Protein AF-A0A9E6ARG4-F1 (afdb_monomer_lite)

Sequence (65 aa):
MASKNKKRKQRRPKRTFTPEFRADVATLCQSGDESIAKVSEQLDLTESAVRGWVAKADCLRAFAL

Secondary structure (DSSP, 8-state):
-------PPPPPPPP---HHHHHHHHHHHHHTSS-HHHHHHHTT--HHHHHHHHHHHHHHHHTT-

Structure (mmCIF, N/CA/C/O backbone):
data_AF-A0A9E6ARG4-F1
#
_entry.id   AF-A0A9E6ARG4-F1
#
loop_
_atom_site.group_PDB
_atom_site.id
_atom_site.type_symbol
_atom_site.label_atom_id
_atom_site.label_alt_id
_atom_site.label_comp_id
_atom_site.label_asym_id
_atom_site.label_entity_id
_atom_site.label_seq_id
_atom_site.pdbx_PDB_ins_code
_atom_site.Cartn_x
_atom_site.Cartn_y
_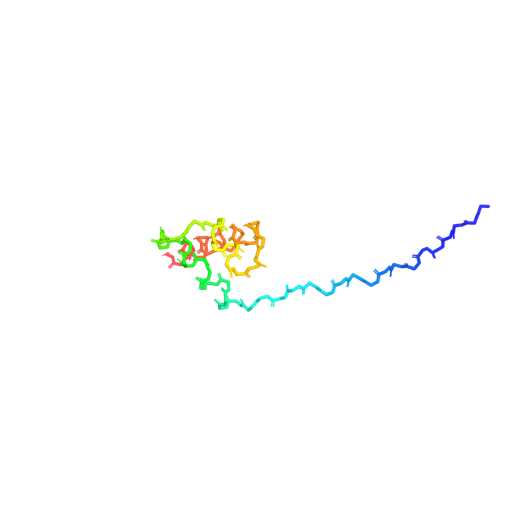atom_site.Cartn_z
_atom_site.occupancy
_atom_site.B_iso_or_equiv
_atom_site.auth_seq_id
_atom_site.auth_comp_id
_atom_site.auth_asym_id
_atom_site.auth_atom_id
_atom_site.pdbx_PDB_model_num
ATOM 1 N N . MET A 1 1 ? 11.415 6.988 48.189 1.00 43.81 1 MET A N 1
ATOM 2 C CA . MET A 1 1 ? 11.409 6.756 46.726 1.00 43.81 1 MET A CA 1
ATOM 3 C C . MET A 1 1 ? 9.961 6.641 46.263 1.00 43.81 1 MET A C 1
ATOM 5 O O . MET A 1 1 ? 9.322 5.654 46.586 1.00 43.81 1 MET A O 1
ATOM 9 N N . ALA A 1 2 ? 9.406 7.655 45.594 1.00 52.28 2 ALA A N 1
ATOM 10 C CA . ALA A 1 2 ? 8.020 7.624 45.117 1.00 52.28 2 ALA A CA 1
ATOM 11 C C . ALA A 1 2 ? 8.009 7.494 43.589 1.00 52.28 2 ALA A C 1
ATOM 13 O O . ALA A 1 2 ? 8.284 8.457 42.872 1.00 52.28 2 ALA A O 1
ATOM 14 N N . SER A 1 3 ? 7.728 6.289 43.089 1.00 49.84 3 SER A N 1
ATOM 15 C CA . SER A 1 3 ? 7.545 6.055 41.657 1.00 49.84 3 SER A CA 1
ATOM 16 C C . SER A 1 3 ? 6.200 6.643 41.223 1.00 49.84 3 SER A C 1
ATOM 18 O O . SER A 1 3 ? 5.135 6.119 41.548 1.00 49.84 3 SER A O 1
ATOM 20 N N . LYS A 1 4 ? 6.238 7.784 40.526 1.00 61.19 4 LYS A N 1
ATOM 21 C CA . LYS A 1 4 ? 5.059 8.417 39.920 1.00 61.19 4 LYS A CA 1
ATOM 22 C C . LYS A 1 4 ? 4.539 7.530 38.788 1.00 61.19 4 LYS A C 1
ATOM 24 O O . LYS A 1 4 ? 5.151 7.450 37.724 1.00 61.19 4 LYS A O 1
ATOM 29 N N . ASN A 1 5 ? 3.378 6.913 38.992 1.00 68.06 5 ASN A N 1
ATOM 30 C CA . ASN A 1 5 ? 2.683 6.147 37.964 1.00 68.06 5 ASN A CA 1
ATOM 31 C C . ASN A 1 5 ? 2.164 7.093 36.858 1.00 68.06 5 ASN A C 1
ATOM 33 O O . ASN A 1 5 ? 1.134 7.752 37.013 1.00 68.06 5 ASN A O 1
ATOM 37 N N . LYS A 1 6 ? 2.895 7.215 35.740 1.00 68.81 6 LYS A N 1
ATOM 38 C CA . LYS A 1 6 ? 2.460 7.995 34.569 1.00 68.81 6 LYS A CA 1
ATOM 39 C C . LYS A 1 6 ? 1.285 7.281 33.892 1.00 68.81 6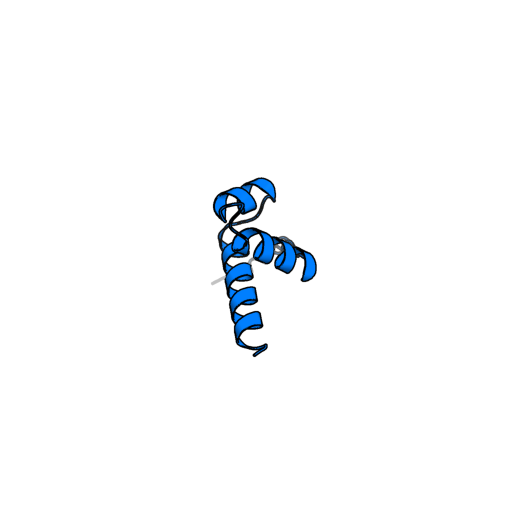 LYS A C 1
ATOM 41 O O . LYS A 1 6 ? 1.474 6.240 33.264 1.00 68.81 6 LYS A O 1
ATOM 46 N N . LYS A 1 7 ? 0.086 7.875 33.947 1.00 66.00 7 LYS A N 1
ATOM 47 C CA . LYS A 1 7 ? -1.050 7.476 33.097 1.00 66.00 7 LYS A CA 1
ATOM 48 C C . LYS A 1 7 ? -0.602 7.502 31.629 1.00 66.00 7 LYS A C 1
ATOM 50 O O . LYS A 1 7 ? -0.234 8.557 31.110 1.00 66.00 7 LYS A O 1
ATOM 55 N N . ARG A 1 8 ? -0.590 6.343 30.963 1.00 72.94 8 ARG A N 1
ATOM 56 C CA . ARG A 1 8 ? -0.248 6.242 29.537 1.00 72.94 8 ARG A CA 1
ATOM 57 C C . ARG A 1 8 ? -1.326 6.975 28.738 1.00 72.94 8 ARG A C 1
ATOM 59 O O . ARG A 1 8 ? -2.487 6.577 28.773 1.00 72.94 8 ARG A O 1
ATOM 66 N N . LYS A 1 9 ? -0.953 8.055 28.041 1.00 76.50 9 LYS A N 1
ATOM 67 C CA . LYS A 1 9 ? -1.832 8.722 27.067 1.00 76.50 9 LYS A CA 1
ATOM 68 C C . LYS A 1 9 ? -2.337 7.656 26.089 1.00 76.50 9 LYS A C 1
ATOM 70 O O . LYS A 1 9 ? -1.518 6.954 25.494 1.00 76.50 9 LYS A O 1
ATOM 75 N N . GLN A 1 10 ? -3.657 7.530 25.954 1.00 78.69 10 GLN A N 1
ATOM 76 C CA . GLN A 1 10 ? -4.296 6.702 24.928 1.00 78.69 10 GLN A CA 1
ATOM 77 C C . GLN A 1 10 ? -3.630 7.007 23.576 1.00 78.69 10 GLN A C 1
ATOM 79 O O . GLN A 1 10 ? -3.572 8.168 23.158 1.00 78.69 10 GLN A O 1
ATOM 84 N N . ARG A 1 11 ? -3.033 5.989 22.934 1.00 79.88 11 ARG A N 1
ATOM 85 C CA . ARG A 1 11 ? -2.412 6.155 21.610 1.00 79.88 11 ARG A CA 1
ATOM 86 C C . ARG A 1 11 ? -3.524 6.526 20.638 1.00 79.88 11 ARG A C 1
ATOM 88 O O . ARG A 1 11 ? -4.564 5.876 20.635 1.00 79.88 11 ARG A O 1
ATOM 95 N N . ARG A 1 12 ? -3.294 7.555 19.818 1.00 80.12 12 ARG A N 1
ATOM 96 C CA . ARG A 1 12 ? -4.229 7.920 18.747 1.00 80.12 12 ARG A CA 1
ATOM 97 C C . ARG A 1 12 ? -4.538 6.663 17.918 1.00 80.12 12 ARG A C 1
ATOM 99 O O . ARG A 1 12 ? -3.581 5.951 17.585 1.00 80.12 12 ARG A O 1
ATOM 106 N N . PRO A 1 13 ? -5.817 6.378 17.612 1.00 76.88 13 PRO A N 1
ATOM 107 C CA . PRO A 1 13 ? -6.177 5.272 16.738 1.00 76.88 13 PRO A CA 1
ATOM 108 C C . PRO A 1 13 ? -5.350 5.342 15.457 1.00 76.88 13 PRO A C 1
ATOM 110 O O . PRO A 1 13 ? -5.209 6.409 14.855 1.00 76.88 13 PRO A O 1
ATOM 113 N N . LYS A 1 14 ? -4.735 4.222 15.075 1.00 77.06 14 LYS A N 1
ATOM 114 C CA . LYS A 1 14 ? -4.044 4.156 13.787 1.00 77.06 14 LYS A CA 1
ATOM 115 C C . LYS A 1 14 ? -5.099 4.243 12.687 1.00 77.06 14 LYS A C 1
ATOM 117 O O . LYS A 1 14 ? -6.151 3.623 12.811 1.00 77.06 14 LYS A O 1
ATOM 122 N N . ARG A 1 15 ? -4.798 4.965 11.607 1.00 80.81 15 ARG A N 1
ATOM 123 C CA . ARG A 1 15 ? -5.592 4.886 10.375 1.00 80.81 15 ARG A CA 1
ATOM 124 C C . ARG A 1 15 ? -5.559 3.439 9.873 1.00 80.81 15 ARG A C 1
ATOM 126 O O . ARG A 1 15 ? -4.485 2.836 9.811 1.00 80.81 15 ARG A O 1
ATOM 133 N N . THR A 1 16 ? -6.720 2.880 9.559 1.00 85.50 16 THR A N 1
ATOM 134 C CA . THR A 1 16 ? -6.865 1.533 9.000 1.00 85.50 16 THR A CA 1
ATOM 135 C C . THR A 1 16 ? -7.317 1.644 7.556 1.00 85.50 16 THR A C 1
ATOM 137 O O . THR A 1 16 ? -8.384 2.183 7.290 1.00 85.50 16 THR A O 1
ATOM 140 N N . PHE A 1 17 ? -6.515 1.114 6.640 1.00 90.44 17 PHE A N 1
ATOM 141 C CA . PHE A 1 17 ? -6.893 0.966 5.234 1.00 90.44 17 PHE A CA 1
ATOM 142 C C . PHE A 1 17 ? -7.427 -0.438 4.990 1.00 90.44 17 PHE A C 1
ATOM 144 O O . PHE A 1 17 ? -6.890 -1.387 5.581 1.00 90.44 17 PHE A O 1
ATOM 151 N N . THR A 1 18 ? -8.438 -0.571 4.134 1.00 94.12 18 THR A N 1
ATOM 152 C CA . THR A 1 18 ? -8.973 -1.883 3.759 1.00 94.12 18 THR A CA 1
ATOM 153 C C . THR A 1 18 ? -7.944 -2.665 2.928 1.00 94.12 18 THR A C 1
ATOM 155 O O . THR A 1 18 ? -7.023 -2.058 2.368 1.00 94.12 18 THR A O 1
ATOM 158 N N . PRO A 1 19 ? -8.013 -4.005 2.894 1.00 91.25 19 PRO A N 1
ATOM 159 C CA . PRO A 1 19 ? -7.124 -4.816 2.064 1.00 91.25 19 PRO A CA 1
ATOM 160 C C . PRO A 1 19 ? -7.195 -4.448 0.578 1.00 91.25 19 PRO A C 1
ATOM 162 O O . PRO A 1 19 ? -6.153 -4.379 -0.068 1.00 91.25 19 PRO A O 1
ATOM 165 N N . GLU A 1 20 ? -8.394 -4.150 0.076 1.00 91.75 20 GLU A N 1
ATOM 166 C CA . GLU A 1 20 ? -8.658 -3.792 -1.322 1.00 91.75 20 GLU A CA 1
ATOM 167 C C . GLU A 1 20 ? -7.958 -2.478 -1.667 1.00 91.75 20 GLU A C 1
ATOM 169 O O . GLU A 1 20 ? -7.154 -2.438 -2.589 1.00 91.75 20 GLU A O 1
ATOM 174 N N . PHE A 1 21 ? -8.118 -1.448 -0.827 1.00 94.31 21 PHE A N 1
ATOM 175 C CA . PHE A 1 21 ? -7.442 -0.165 -1.026 1.00 94.31 21 PHE A CA 1
ATOM 176 C C . PHE A 1 21 ? -5.916 -0.313 -1.093 1.00 94.31 21 PHE A C 1
ATOM 178 O O . PHE A 1 21 ? -5.249 0.310 -1.912 1.00 94.31 21 PHE A O 1
ATOM 185 N N . ARG A 1 22 ? -5.328 -1.157 -0.236 1.00 94.38 22 ARG A N 1
ATOM 186 C CA . ARG A 1 22 ? -3.875 -1.401 -0.259 1.00 94.38 22 ARG A CA 1
ATOM 187 C C . ARG A 1 22 ? -3.439 -2.134 -1.528 1.00 94.38 22 ARG A C 1
ATOM 189 O O . ARG A 1 22 ? -2.335 -1.878 -2.003 1.00 94.38 22 ARG A O 1
ATOM 196 N N . ALA A 1 23 ? -4.268 -3.047 -2.035 1.00 92.38 23 ALA A N 1
ATOM 197 C CA . ALA A 1 23 ? -4.006 -3.787 -3.265 1.00 92.38 23 ALA A CA 1
ATOM 198 C C . ALA A 1 23 ? -4.095 -2.877 -4.498 1.00 92.38 23 ALA A C 1
ATOM 200 O O . ALA A 1 23 ? -3.216 -2.946 -5.356 1.00 92.38 23 ALA A O 1
ATOM 201 N N . ASP A 1 24 ? -5.076 -1.974 -4.540 1.00 93.56 24 ASP A N 1
ATOM 202 C CA . ASP A 1 24 ? -5.225 -0.983 -5.611 1.00 93.56 24 ASP A CA 1
ATOM 203 C C . ASP A 1 24 ? -4.008 -0.053 -5.665 1.00 93.56 24 ASP A C 1
ATOM 205 O O . ASP A 1 24 ? -3.393 0.112 -6.718 1.00 93.56 24 ASP A O 1
ATOM 209 N N . VAL A 1 25 ? -3.577 0.470 -4.510 1.00 94.88 25 VAL A N 1
ATOM 210 C CA . VAL A 1 25 ? -2.372 1.312 -4.407 1.00 94.88 25 VAL A CA 1
ATOM 211 C C . VAL A 1 25 ? -1.114 0.550 -4.834 1.00 94.88 25 VAL A C 1
ATOM 213 O O . VAL A 1 25 ? -0.283 1.084 -5.566 1.00 94.88 25 VAL A O 1
ATOM 216 N N . ALA A 1 26 ? -0.957 -0.703 -4.397 1.00 94.12 26 ALA A N 1
ATOM 217 C CA . ALA A 1 26 ? 0.189 -1.519 -4.791 1.00 94.12 26 ALA A CA 1
ATOM 218 C C . ALA A 1 26 ? 0.204 -1.803 -6.302 1.00 94.12 26 ALA A C 1
ATOM 220 O O . ALA A 1 26 ? 1.275 -1.789 -6.907 1.00 94.12 26 ALA A O 1
ATOM 221 N N . THR A 1 27 ? -0.965 -2.024 -6.904 1.00 92.69 27 THR A N 1
ATOM 222 C CA . THR A 1 27 ? -1.116 -2.249 -8.347 1.00 92.69 27 THR A CA 1
ATOM 223 C C . THR A 1 27 ? -0.765 -0.988 -9.128 1.00 92.69 27 THR A C 1
ATOM 225 O O . THR A 1 27 ? 0.045 -1.063 -10.046 1.00 92.69 27 THR A O 1
ATOM 228 N N . LEU A 1 28 ? -1.269 0.176 -8.705 1.00 92.94 28 LEU A N 1
ATOM 229 C CA . LEU A 1 28 ? -0.952 1.471 -9.314 1.00 92.94 28 LEU A CA 1
ATOM 230 C C . LEU A 1 28 ? 0.563 1.731 -9.355 1.00 92.94 28 LEU A C 1
ATOM 232 O O . LEU A 1 28 ? 1.107 2.087 -10.396 1.00 92.94 28 LEU A O 1
ATOM 236 N N . CYS A 1 29 ? 1.269 1.485 -8.246 1.00 93.12 29 CYS A N 1
ATOM 237 C CA . CYS A 1 29 ? 2.724 1.648 -8.198 1.00 93.12 29 CYS A CA 1
ATOM 238 C C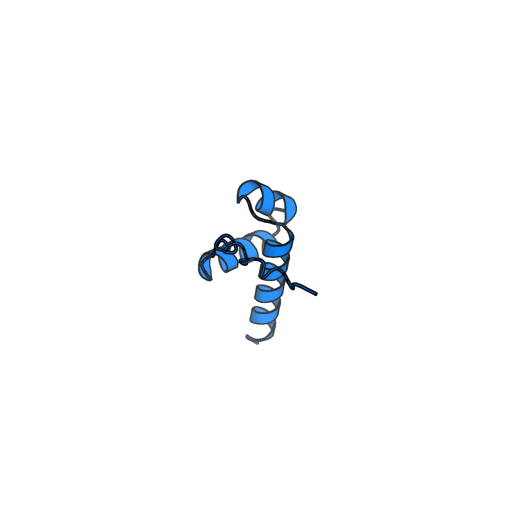 . CYS A 1 29 ? 3.490 0.633 -9.066 1.00 93.12 29 CYS A C 1
ATOM 240 O O . CYS A 1 29 ? 4.607 0.924 -9.487 1.00 93.12 29 CYS A O 1
ATOM 242 N N . GLN A 1 30 ? 2.941 -0.564 -9.298 1.00 89.88 30 GLN A N 1
ATOM 243 C CA . GLN A 1 30 ? 3.580 -1.605 -10.114 1.00 89.88 30 GLN A CA 1
ATOM 244 C C . GLN A 1 30 ? 3.353 -1.410 -11.616 1.00 89.88 30 GLN A C 1
ATOM 246 O O . GLN A 1 30 ? 4.229 -1.778 -12.395 1.00 89.88 30 GLN A O 1
ATOM 251 N N . SER A 1 31 ? 2.220 -0.826 -12.021 1.00 87.69 31 SER A N 1
ATOM 252 C CA . SER A 1 31 ? 1.930 -0.501 -13.427 1.00 87.69 31 SER A CA 1
ATOM 253 C C . SER A 1 31 ? 2.935 0.494 -14.020 1.00 87.69 31 SER A C 1
ATOM 255 O O . SER A 1 31 ? 3.152 0.500 -15.228 1.00 87.69 31 SER A O 1
ATOM 257 N N . GLY A 1 32 ? 3.605 1.282 -13.169 1.00 79.75 32 GLY A N 1
ATOM 258 C CA . GLY A 1 32 ? 4.682 2.192 -13.566 1.00 79.75 32 GLY A CA 1
ATOM 259 C C . GLY A 1 32 ? 4.216 3.584 -13.995 1.00 79.75 32 GLY A C 1
ATOM 260 O O . GLY A 1 32 ? 5.055 4.409 -14.351 1.00 79.75 32 GLY A O 1
ATOM 261 N N . ASP A 1 33 ? 2.913 3.867 -13.924 1.00 77.44 33 ASP A N 1
ATOM 262 C CA . ASP A 1 33 ? 2.334 5.166 -14.290 1.00 77.44 33 ASP A CA 1
ATOM 263 C C . ASP A 1 33 ? 2.739 6.286 -13.317 1.00 77.44 33 ASP A C 1
ATOM 265 O O . ASP A 1 33 ? 2.934 7.437 -13.716 1.00 77.44 33 ASP A O 1
ATOM 269 N N . GLU A 1 34 ? 2.906 5.958 -12.032 1.00 86.31 34 GLU A N 1
ATOM 270 C CA . GLU A 1 34 ? 3.246 6.922 -10.987 1.00 86.31 34 GLU A CA 1
ATOM 271 C C . GLU A 1 34 ? 4.284 6.361 -10.007 1.00 86.31 34 GLU A C 1
ATOM 273 O O . GLU A 1 34 ? 4.253 5.196 -9.603 1.00 86.31 34 GLU A O 1
ATOM 278 N N . SER A 1 35 ? 5.227 7.213 -9.594 1.00 92.00 35 SER A N 1
ATOM 279 C CA . SER A 1 35 ? 6.221 6.843 -8.588 1.00 92.00 35 SER A CA 1
ATOM 280 C C . SER A 1 35 ? 5.581 6.733 -7.203 1.00 92.00 35 SER A C 1
ATOM 282 O O . SER A 1 35 ? 4.613 7.422 -6.885 1.00 92.00 35 SER A O 1
ATOM 284 N N . ILE A 1 36 ? 6.177 5.919 -6.328 1.00 93.38 36 ILE A N 1
ATOM 285 C CA . ILE A 1 36 ? 5.717 5.742 -4.939 1.00 93.38 36 ILE A CA 1
ATOM 286 C C . ILE A 1 36 ? 5.576 7.086 -4.207 1.00 93.38 36 ILE A C 1
ATOM 288 O O . ILE A 1 36 ? 4.637 7.257 -3.433 1.00 93.38 36 ILE A O 1
ATOM 292 N N . ALA A 1 37 ? 6.485 8.034 -4.453 1.00 94.12 37 ALA A N 1
ATOM 293 C CA . ALA A 1 37 ? 6.433 9.366 -3.855 1.00 94.12 37 ALA A CA 1
ATOM 294 C C . ALA A 1 37 ? 5.180 10.138 -4.300 1.00 94.12 37 ALA A C 1
ATOM 296 O O . ALA A 1 37 ? 4.453 10.661 -3.459 1.00 94.12 37 ALA A O 1
ATOM 297 N N . LYS A 1 38 ? 4.879 10.126 -5.605 1.00 94.44 38 LYS A N 1
ATOM 298 C CA . LYS A 1 38 ? 3.719 10.819 -6.176 1.00 94.44 38 LYS A CA 1
ATOM 299 C C . LYS A 1 38 ? 2.393 10.225 -5.694 1.00 94.44 38 LYS A C 1
ATOM 301 O O . LYS A 1 38 ? 1.540 10.964 -5.210 1.00 94.44 38 LYS A O 1
ATOM 306 N N . VAL A 1 39 ? 2.277 8.896 -5.707 1.00 93.62 39 VAL A N 1
ATOM 307 C CA . VAL A 1 39 ? 1.100 8.182 -5.178 1.00 93.62 39 VAL A CA 1
ATOM 308 C C . VAL A 1 39 ? 0.911 8.454 -3.682 1.00 93.62 39 VAL A C 1
ATOM 310 O O . VAL A 1 39 ? -0.212 8.599 -3.202 1.00 93.62 39 VAL A O 1
ATOM 313 N N . SER A 1 40 ? 2.011 8.547 -2.926 1.00 94.88 40 SER A N 1
ATOM 314 C CA . SER A 1 40 ? 1.949 8.851 -1.492 1.00 94.88 40 SER A CA 1
ATOM 315 C C . SER A 1 40 ? 1.421 10.259 -1.228 1.00 94.88 40 SER A C 1
ATOM 317 O O . SER A 1 40 ? 0.601 10.434 -0.329 1.00 94.88 40 SER A O 1
ATOM 319 N N . GLU A 1 41 ? 1.855 11.243 -2.017 1.00 94.50 41 GLU A N 1
ATOM 320 C CA . GLU A 1 41 ? 1.390 12.628 -1.924 1.00 94.50 41 GLU A CA 1
ATOM 321 C C . GLU A 1 41 ? -0.093 12.759 -2.295 1.00 94.50 41 GLU A C 1
ATOM 323 O O . GLU A 1 41 ? -0.863 13.345 -1.540 1.00 94.50 41 GLU A O 1
ATOM 328 N N . GLN A 1 42 ? -0.524 12.150 -3.402 1.00 93.44 42 GLN A N 1
ATOM 329 C CA . GLN A 1 42 ? -1.913 12.232 -3.876 1.00 93.44 42 GLN A CA 1
ATOM 330 C C . GLN A 1 42 ? -2.930 11.597 -2.919 1.00 93.44 42 GLN A C 1
ATOM 332 O O . GLN A 1 42 ? -4.083 12.023 -2.879 1.00 93.44 42 GLN A O 1
ATOM 337 N N . LEU A 1 43 ? -2.524 10.564 -2.177 1.00 91.62 43 LEU A N 1
ATOM 338 C CA . LEU A 1 43 ? -3.406 9.783 -1.303 1.00 91.62 43 LEU A CA 1
ATOM 339 C C . LEU A 1 43 ? -3.206 10.081 0.192 1.00 91.62 43 LEU A C 1
ATOM 341 O O . LEU A 1 43 ? -3.771 9.378 1.035 1.00 91.62 43 LEU A O 1
ATOM 345 N N . ASP A 1 44 ? -2.393 11.087 0.537 1.00 93.44 44 ASP A N 1
ATOM 346 C CA . ASP A 1 44 ? -2.029 11.432 1.919 1.00 93.44 44 ASP A CA 1
ATOM 347 C C . ASP A 1 44 ? -1.487 10.230 2.725 1.00 93.44 44 ASP A C 1
AT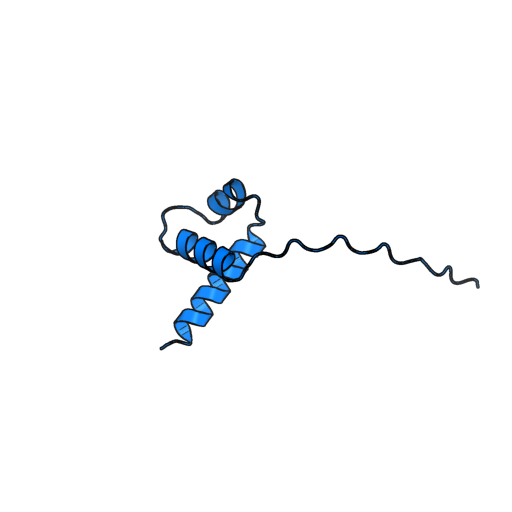OM 349 O O . ASP A 1 44 ? -1.809 10.003 3.906 1.00 93.44 44 ASP A O 1
ATOM 353 N N . LEU A 1 45 ? -0.650 9.424 2.070 1.00 93.50 45 LEU A N 1
ATOM 354 C CA . LEU A 1 45 ? -0.010 8.239 2.629 1.00 93.50 45 LEU A CA 1
ATOM 355 C C . LEU A 1 45 ? 1.454 8.507 2.969 1.00 93.50 45 LEU A C 1
ATOM 357 O O . LEU A 1 45 ? 2.106 9.401 2.441 1.00 93.50 45 LEU A O 1
ATOM 361 N N . THR A 1 46 ? 2.008 7.680 3.853 1.00 94.69 46 THR A N 1
ATOM 362 C CA . THR A 1 46 ? 3.458 7.656 4.045 1.00 94.69 46 THR A CA 1
ATOM 363 C C . THR A 1 46 ? 4.093 6.725 3.021 1.00 94.69 46 THR A C 1
A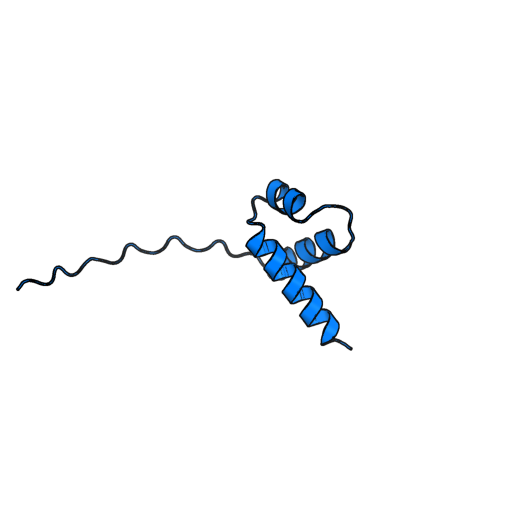TOM 365 O O . THR A 1 46 ? 3.631 5.596 2.844 1.00 94.69 46 THR A O 1
ATOM 368 N N . GLU A 1 47 ? 5.210 7.139 2.418 1.00 95.38 47 GLU A N 1
ATOM 369 C CA . GLU A 1 47 ? 5.941 6.291 1.465 1.00 95.38 47 GLU A CA 1
ATOM 370 C C . GLU A 1 47 ? 6.283 4.916 2.050 1.00 95.38 47 GLU A C 1
ATOM 372 O O . GLU A 1 47 ? 6.197 3.901 1.364 1.00 95.38 47 GLU A O 1
ATOM 377 N N . SER A 1 48 ? 6.624 4.850 3.341 1.00 96.06 48 SER A N 1
ATOM 378 C CA . SER A 1 48 ? 6.916 3.585 4.021 1.00 96.06 48 SER A CA 1
ATOM 379 C C . SER A 1 48 ? 5.714 2.638 4.066 1.00 96.06 48 SER A C 1
ATOM 381 O O . SER A 1 48 ? 5.903 1.422 4.028 1.00 96.06 48 SER A O 1
ATOM 383 N N . ALA A 1 49 ? 4.485 3.163 4.149 1.00 94.50 49 ALA A N 1
ATOM 384 C CA . ALA A 1 49 ? 3.283 2.339 4.072 1.00 94.50 49 ALA A CA 1
ATOM 385 C C . ALA A 1 49 ? 3.118 1.763 2.663 1.00 94.50 49 ALA A C 1
ATOM 387 O O . ALA A 1 49 ? 2.959 0.551 2.524 1.00 94.50 49 ALA A O 1
ATOM 388 N N . VAL A 1 50 ? 3.252 2.610 1.638 1.00 95.44 50 VAL A N 1
ATOM 389 C CA . VAL A 1 50 ? 3.130 2.215 0.228 1.00 95.44 50 VAL A CA 1
ATOM 390 C C . VAL A 1 50 ? 4.191 1.177 -0.147 1.00 95.44 50 VAL A C 1
ATOM 392 O O . VAL A 1 50 ? 3.847 0.111 -0.650 1.00 95.44 50 VAL A O 1
ATOM 395 N N . ARG A 1 51 ? 5.467 1.404 0.199 1.00 95.62 51 ARG A N 1
ATOM 396 C CA . ARG A 1 51 ? 6.559 0.429 -0.012 1.00 95.62 51 ARG A CA 1
ATOM 397 C C . ARG A 1 51 ? 6.260 -0.918 0.645 1.00 95.62 51 ARG A C 1
ATOM 399 O O . ARG A 1 51 ? 6.484 -1.964 0.042 1.00 95.62 51 ARG A O 1
ATOM 406 N N . GLY A 1 52 ? 5.729 -0.895 1.869 1.00 95.94 52 GLY A N 1
ATOM 407 C CA . GLY A 1 52 ? 5.334 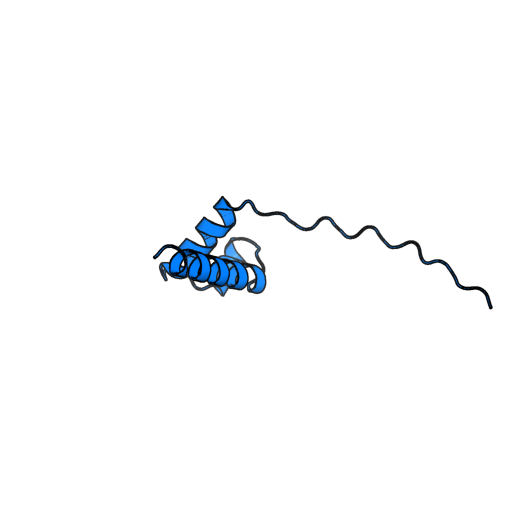-2.107 2.582 1.00 95.94 52 GLY A CA 1
ATOM 408 C C . GLY A 1 52 ? 4.219 -2.879 1.875 1.00 95.94 52 GLY A C 1
ATOM 409 O O . GLY A 1 52 ? 4.251 -4.108 1.854 1.00 95.94 52 GLY A O 1
ATOM 410 N N . TRP A 1 53 ? 3.246 -2.187 1.279 1.00 95.75 53 TRP A N 1
ATOM 411 C CA . TRP A 1 53 ? 2.156 -2.822 0.534 1.00 95.75 53 TRP A CA 1
ATOM 412 C C . TRP A 1 53 ? 2.621 -3.388 -0.805 1.00 95.75 53 TRP A C 1
ATOM 414 O O . TRP A 1 53 ? 2.270 -4.521 -1.116 1.00 95.75 53 TRP A O 1
ATOM 424 N N . VAL A 1 54 ? 3.472 -2.666 -1.539 1.00 94.31 54 VAL A N 1
ATOM 425 C CA . VAL A 1 54 ? 4.073 -3.151 -2.792 1.00 94.31 54 VAL A CA 1
ATOM 426 C C . VAL A 1 54 ? 4.889 -4.423 -2.548 1.00 94.31 54 VAL A C 1
ATOM 428 O O . VAL A 1 54 ? 4.683 -5.416 -3.238 1.00 94.31 54 VAL A O 1
ATOM 431 N N . ALA A 1 55 ? 5.745 -4.439 -1.520 1.00 94.19 55 ALA A N 1
ATOM 432 C CA . ALA A 1 55 ? 6.524 -5.626 -1.158 1.00 94.19 55 ALA A CA 1
ATOM 433 C C . ALA A 1 55 ? 5.634 -6.809 -0.733 1.00 94.19 55 ALA A C 1
ATOM 435 O O . ALA A 1 55 ? 5.908 -7.962 -1.060 1.00 94.19 55 ALA A O 1
ATOM 436 N N . LYS A 1 56 ? 4.539 -6.534 -0.011 1.00 92.12 56 LYS A N 1
ATOM 437 C CA . LYS A 1 56 ? 3.556 -7.556 0.374 1.00 92.12 56 LYS A CA 1
ATOM 438 C C . LYS A 1 56 ? 2.848 -8.135 -0.855 1.00 92.12 56 LYS A C 1
ATOM 440 O O . LYS A 1 56 ? 2.662 -9.345 -0.910 1.00 92.12 56 LYS A O 1
ATOM 445 N N . ALA A 1 57 ? 2.465 -7.292 -1.814 1.00 91.62 57 ALA A N 1
ATOM 446 C CA . ALA A 1 57 ? 1.811 -7.704 -3.053 1.00 91.62 57 ALA A CA 1
ATOM 447 C C . ALA A 1 57 ? 2.738 -8.549 -3.940 1.00 91.62 57 ALA A C 1
ATOM 449 O O . ALA A 1 57 ? 2.300 -9.561 -4.478 1.00 91.62 57 ALA A O 1
ATOM 450 N N . ASP A 1 58 ? 4.018 -8.180 -4.039 1.00 88.56 58 ASP A N 1
ATOM 451 C CA . ASP A 1 58 ? 5.033 -8.962 -4.754 1.00 88.56 58 ASP A CA 1
ATOM 452 C C . ASP A 1 58 ? 5.226 -10.354 -4.130 1.00 88.56 58 ASP A C 1
ATOM 454 O O . ASP A 1 58 ? 5.114 -11.369 -4.812 1.00 88.56 58 ASP A O 1
ATOM 458 N N . CYS A 1 59 ? 5.367 -10.415 -2.800 1.00 88.69 59 CYS A N 1
ATOM 459 C CA . CYS A 1 59 ? 5.458 -11.676 -2.064 1.00 88.69 59 CYS A CA 1
ATOM 460 C C . CYS A 1 59 ? 4.213 -12.563 -2.254 1.00 88.69 59 CYS A C 1
ATOM 462 O O . CYS A 1 59 ? 4.339 -13.770 -2.450 1.00 88.69 59 CYS A O 1
ATOM 464 N N . LEU A 1 60 ? 3.012 -11.971 -2.224 1.00 85.94 60 LEU A N 1
ATOM 465 C CA . LEU A 1 60 ? 1.759 -12.690 -2.472 1.00 85.94 60 LEU A CA 1
ATOM 466 C C . LEU A 1 60 ? 1.701 -13.258 -3.895 1.00 85.94 60 LEU A C 1
ATOM 468 O O . LEU A 1 60 ? 1.261 -14.390 -4.067 1.00 85.94 60 LEU A O 1
ATOM 472 N N . ARG A 1 61 ? 2.168 -12.505 -4.899 1.00 78.56 61 ARG A N 1
ATOM 473 C CA . ARG A 1 61 ? 2.233 -12.967 -6.293 1.00 78.56 61 ARG A CA 1
ATOM 474 C C . ARG A 1 61 ? 3.253 -14.093 -6.464 1.00 78.56 61 ARG A C 1
ATOM 476 O O . ARG A 1 61 ? 2.951 -15.071 -7.134 1.00 78.56 61 ARG A O 1
ATOM 483 N N . ALA A 1 62 ? 4.419 -13.983 -5.829 1.00 80.25 62 ALA A N 1
ATOM 484 C CA . ALA A 1 62 ? 5.457 -15.013 -5.865 1.00 80.25 62 ALA A CA 1
ATOM 485 C C . ALA A 1 62 ? 5.014 -16.337 -5.217 1.00 80.25 62 ALA A C 1
ATOM 487 O O . ALA A 1 62 ? 5.474 -17.396 -5.624 1.00 80.25 62 ALA A O 1
ATOM 488 N N . PHE A 1 63 ? 4.121 -16.284 -4.225 1.00 74.06 63 PHE A N 1
ATOM 489 C CA . PHE A 1 63 ? 3.569 -17.470 -3.564 1.00 74.06 63 PHE A CA 1
ATOM 490 C C . PHE A 1 63 ? 2.338 -18.058 -4.285 1.00 74.06 63 PHE A C 1
ATOM 492 O O . PHE A 1 63 ? 1.870 -19.130 -3.918 1.00 74.06 63 PHE A O 1
ATOM 499 N N . ALA A 1 64 ? 1.790 -17.359 -5.284 1.00 68.44 64 ALA A N 1
ATOM 500 C CA . ALA A 1 64 ? 0.614 -17.784 -6.050 1.00 68.44 64 ALA A CA 1
ATOM 501 C C . ALA A 1 64 ? 0.957 -18.564 -7.343 1.00 68.44 64 ALA A C 1
ATOM 503 O O . ALA A 1 64 ? 0.081 -18.745 -8.190 1.00 68.44 64 ALA A O 1
ATOM 504 N N . LEU A 1 65 ? 2.213 -18.999 -7.489 1.00 52.12 65 LEU A N 1
ATOM 505 C CA . LEU A 1 65 ? 2.759 -19.840 -8.564 1.00 52.12 65 LEU A CA 1
ATOM 506 C C . LEU A 1 65 ? 3.073 -21.239 -8.024 1.00 52.12 65 LEU A C 1
ATOM 508 O O . LEU A 1 65 ? 2.832 -22.209 -8.773 1.00 52.12 65 LEU A O 1
#

Foldseek 3Di:
DDDPDDDPDDPDDDDDDDLVVLLVLLVVCVVVPDDLVRSCVVVVHDSVSNVVSVVVNVVVVVVVD

pLDDT: mean 85.09, std 12.67, range [43.81, 96.06]

Radius of gyration: 17.8 Å; chains: 1; bounding box: 20×32×61 Å